Protein AF-A0A2D9U5M7-F1 (afdb_monomer_lite)

pLDDT: mean 90.23, std 10.29, range [61.47, 98.56]

Radius of gyration: 39.65 Å; chains: 1; bounding box: 46×16×120 Å

Sequence (97 aa):
MIFKYIKILFFLILIQLQNVGYAKEKIAYIDIDKLLNESIAGKLITKKIENKYKTDLEIFKNTESELAKEEKEILSQKNILSSDEFNKKVSNFKKKN

Structure (mmCIF, N/CA/C/O backbone):
data_AF-A0A2D9U5M7-F1
#
_entry.id   AF-A0A2D9U5M7-F1
#
loop_
_atom_site.group_PDB
_atom_site.id
_atom_site.type_symbol
_atom_site.label_atom_id
_atom_site.label_alt_id
_atom_site.label_comp_id
_atom_site.label_asym_id
_atom_site.label_entity_id
_atom_site.label_seq_id
_atom_site.pdbx_PDB_ins_code
_atom_site.Cartn_x
_atom_site.Cartn_y
_atom_site.Cartn_z
_atom_site.occupancy
_atom_site.B_iso_or_equiv
_atom_site.auth_seq_id
_atom_site.auth_comp_id
_atom_site.auth_asym_id
_atom_site.auth_atom_id
_atom_site.pdbx_PDB_model_num
ATOM 1 N N . MET A 1 1 ? 12.615 -4.013 -84.805 1.00 69.06 1 MET A N 1
ATOM 2 C CA . MET A 1 1 ? 12.673 -4.952 -83.657 1.00 69.06 1 MET A CA 1
ATOM 3 C C . MET A 1 1 ? 13.633 -4.492 -82.556 1.00 69.06 1 MET A C 1
ATOM 5 O O . MET A 1 1 ? 13.169 -4.372 -81.432 1.00 69.06 1 MET A O 1
ATOM 9 N N . ILE A 1 2 ? 14.896 -4.138 -82.847 1.00 78.00 2 ILE A N 1
ATOM 10 C CA . ILE A 1 2 ? 15.896 -3.659 -81.856 1.00 78.00 2 ILE A CA 1
ATOM 11 C C . ILE A 1 2 ? 15.380 -2.561 -80.900 1.00 78.00 2 ILE A C 1
ATOM 13 O O . ILE A 1 2 ? 15.544 -2.671 -79.689 1.00 78.00 2 ILE A O 1
ATOM 17 N N . PHE A 1 3 ? 14.681 -1.543 -81.413 1.00 79.81 3 PHE A N 1
ATOM 18 C CA . PHE A 1 3 ? 14.215 -0.405 -80.602 1.00 79.81 3 PHE A CA 1
ATOM 19 C C . PHE A 1 3 ? 13.191 -0.797 -79.517 1.00 79.81 3 PHE A C 1
ATOM 21 O O . PHE A 1 3 ? 13.099 -0.149 -78.476 1.00 79.81 3 PHE A O 1
ATOM 28 N N . LYS A 1 4 ? 12.437 -1.885 -79.736 1.00 82.19 4 LYS A N 1
ATOM 29 C CA . LYS A 1 4 ? 11.500 -2.449 -78.751 1.00 82.19 4 LYS A CA 1
ATOM 30 C C . LYS A 1 4 ? 12.261 -3.098 -77.592 1.00 82.19 4 LYS A C 1
ATOM 32 O O . LYS A 1 4 ? 11.893 -2.891 -76.441 1.00 82.19 4 LYS A O 1
ATOM 37 N N . TYR A 1 5 ? 13.344 -3.814 -77.891 1.00 87.88 5 TYR A N 1
ATOM 38 C CA . TYR A 1 5 ? 14.198 -4.439 -76.879 1.00 87.88 5 TYR A CA 1
ATOM 39 C C . TYR A 1 5 ? 14.974 -3.403 -76.058 1.00 87.88 5 TYR A C 1
ATOM 41 O O . TYR A 1 5 ? 15.076 -3.560 -74.848 1.00 87.88 5 TYR A O 1
ATOM 49 N N . ILE A 1 6 ? 15.422 -2.302 -76.674 1.00 90.56 6 ILE A N 1
ATOM 50 C CA . ILE A 1 6 ? 16.072 -1.186 -75.961 1.00 90.56 6 ILE A CA 1
ATOM 51 C C . ILE A 1 6 ? 15.112 -0.528 -74.962 1.00 90.56 6 ILE A C 1
ATOM 53 O O . ILE A 1 6 ? 15.491 -0.281 -73.821 1.00 90.56 6 ILE A O 1
ATOM 57 N N . LYS A 1 7 ? 13.852 -0.287 -75.351 1.00 87.69 7 LYS A N 1
ATOM 58 C CA . LYS A 1 7 ? 12.836 0.269 -74.438 1.00 87.69 7 LYS A CA 1
ATOM 59 C C . LYS A 1 7 ? 12.534 -0.663 -73.263 1.00 87.69 7 LYS A C 1
ATOM 61 O O . LYS A 1 7 ? 12.396 -0.195 -72.139 1.00 87.69 7 LYS A O 1
ATOM 66 N N . ILE A 1 8 ? 12.462 -1.970 -73.519 1.00 89.56 8 ILE A N 1
ATOM 67 C CA . ILE A 1 8 ? 12.263 -2.989 -72.479 1.00 89.56 8 ILE A CA 1
ATOM 68 C C . ILE A 1 8 ? 13.458 -3.022 -71.519 1.00 89.56 8 ILE A C 1
ATOM 70 O O . ILE A 1 8 ? 13.265 -3.020 -70.308 1.00 89.56 8 ILE A O 1
ATOM 74 N N . LEU A 1 9 ? 14.682 -2.983 -72.049 1.00 89.69 9 LEU A N 1
ATOM 75 C CA . LEU A 1 9 ? 15.904 -2.950 -71.249 1.00 89.69 9 LEU A CA 1
ATOM 76 C C . LEU A 1 9 ? 15.980 -1.687 -70.380 1.00 89.69 9 LEU A C 1
ATOM 78 O O . LEU A 1 9 ? 16.291 -1.769 -69.198 1.00 89.69 9 LEU A O 1
ATOM 82 N N . PHE A 1 10 ? 15.631 -0.529 -70.942 1.00 88.50 10 PHE A N 1
ATOM 83 C CA . PHE A 1 10 ? 15.567 0.733 -70.207 1.00 88.50 10 PHE A CA 1
ATOM 84 C C . PHE A 1 10 ? 14.532 0.688 -69.074 1.00 88.50 10 PHE A C 1
ATOM 86 O O . PHE A 1 10 ? 14.808 1.124 -67.959 1.00 88.50 10 PHE A O 1
ATOM 93 N N . PHE A 1 11 ? 13.363 0.100 -69.333 1.00 85.56 11 PHE A N 1
ATOM 94 C CA . PHE A 1 11 ? 12.327 -0.086 -68.321 1.00 85.56 11 PHE A CA 1
ATOM 95 C C . PHE A 1 11 ? 12.774 -1.031 -67.193 1.00 85.56 11 PHE A C 1
ATOM 97 O O . PHE A 1 11 ? 12.549 -0.739 -66.022 1.00 85.56 11 PHE A O 1
ATOM 104 N N . LEU A 1 12 ? 13.479 -2.117 -67.523 1.00 84.88 12 LEU A N 1
ATOM 105 C CA . LEU A 1 12 ? 14.070 -3.037 -66.543 1.00 84.88 12 LEU A CA 1
ATOM 106 C C . LEU A 1 12 ? 15.106 -2.344 -65.646 1.00 84.88 12 LEU A C 1
ATOM 108 O O . LEU A 1 12 ? 15.100 -2.556 -64.435 1.00 84.88 12 LEU A O 1
ATOM 112 N N . ILE A 1 13 ? 15.951 -1.481 -66.215 1.00 84.06 13 ILE A N 1
ATOM 113 C CA . ILE A 1 13 ? 16.941 -0.697 -65.458 1.00 84.06 13 ILE A CA 1
ATOM 114 C C . ILE A 1 13 ? 16.247 0.294 -64.512 1.00 84.06 13 ILE A C 1
ATOM 116 O O . ILE A 1 13 ? 16.639 0.418 -63.353 1.00 84.06 13 ILE A O 1
ATOM 120 N N . LEU A 1 14 ? 15.179 0.957 -64.967 1.00 81.00 14 LEU A N 1
ATOM 121 C CA . LEU A 1 14 ? 14.398 1.884 -64.141 1.00 81.00 14 LEU A CA 1
ATOM 122 C C . LEU A 1 14 ? 13.733 1.205 -62.93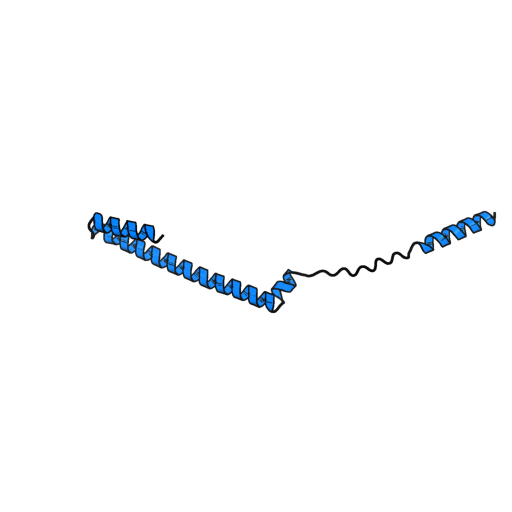6 1.00 81.00 14 LEU A C 1
ATOM 124 O O . LEU A 1 14 ? 13.671 1.803 -61.864 1.00 81.00 14 LEU A O 1
ATOM 128 N N . ILE A 1 15 ? 13.279 -0.045 -63.080 1.00 77.44 15 ILE A N 1
ATOM 129 C CA . ILE A 1 15 ? 12.704 -0.819 -61.968 1.00 77.44 15 ILE A CA 1
ATOM 130 C C . ILE A 1 15 ? 13.763 -1.115 -60.897 1.00 77.44 15 ILE A C 1
ATOM 132 O O . ILE A 1 15 ? 13.464 -1.069 -59.705 1.00 77.44 15 ILE A O 1
ATOM 136 N N . GLN A 1 16 ? 15.015 -1.371 -61.289 1.00 72.12 16 GLN A N 1
ATOM 137 C CA . GLN A 1 16 ? 16.081 -1.670 -60.326 1.00 72.12 16 GLN A CA 1
ATOM 138 C C . GLN A 1 16 ? 16.508 -0.457 -59.488 1.00 72.12 16 GLN A C 1
ATOM 140 O O . GLN A 1 16 ? 16.991 -0.636 -58.370 1.00 72.12 16 GLN A O 1
ATOM 145 N N . LEU A 1 17 ? 16.257 0.766 -59.969 1.00 71.00 17 LEU A N 1
ATOM 146 C CA . LEU A 1 17 ? 16.560 2.012 -59.254 1.00 71.00 17 LEU A CA 1
ATOM 147 C C . LEU A 1 17 ? 15.579 2.326 -58.107 1.00 71.00 17 LEU A C 1
ATOM 149 O O . LEU A 1 17 ? 15.858 3.212 -57.303 1.00 71.00 17 LEU A O 1
ATOM 153 N N . GLN A 1 18 ? 14.455 1.608 -57.987 1.00 65.25 18 GLN A N 1
ATOM 154 C CA . GLN A 1 18 ? 13.428 1.890 -56.968 1.00 65.25 18 GLN A CA 1
ATOM 155 C C . GLN A 1 18 ? 13.736 1.292 -55.581 1.00 65.25 18 GLN A C 1
ATOM 157 O O . GLN A 1 18 ? 13.028 1.574 -54.620 1.00 65.25 18 GLN A O 1
ATOM 162 N N . ASN A 1 19 ? 14.806 0.499 -55.438 1.00 61.47 19 ASN A N 1
ATOM 163 C CA . ASN A 1 19 ? 15.110 -0.240 -54.201 1.00 61.47 19 ASN A CA 1
ATOM 164 C C . ASN A 1 19 ? 15.877 0.560 -53.128 1.00 61.47 19 ASN A C 1
ATOM 166 O O . ASN A 1 19 ? 16.399 -0.025 -52.182 1.00 61.47 19 ASN A O 1
ATOM 170 N N . VAL A 1 20 ? 15.955 1.889 -53.233 1.00 64.06 20 VAL A N 1
ATOM 171 C CA . VAL A 1 20 ? 16.731 2.724 -52.297 1.00 64.06 20 VAL A CA 1
ATOM 172 C C . VAL A 1 20 ? 15.808 3.474 -51.328 1.00 64.06 20 VAL A C 1
ATOM 174 O O . VAL A 1 20 ? 15.805 4.699 -51.243 1.00 64.06 20 VAL A O 1
ATOM 177 N N . GLY A 1 21 ? 14.987 2.726 -50.589 1.00 65.75 21 GLY A N 1
ATOM 178 C CA . GLY A 1 21 ? 14.201 3.247 -49.469 1.00 65.75 21 GLY A CA 1
ATOM 179 C C . GLY A 1 21 ? 14.990 3.162 -48.162 1.00 65.75 21 GLY A C 1
ATOM 180 O O . GLY A 1 21 ? 14.831 2.206 -47.409 1.00 65.75 21 GLY A O 1
ATOM 181 N N . TYR A 1 22 ? 15.856 4.135 -47.872 1.00 65.06 22 TYR A N 1
ATOM 182 C CA . TYR A 1 22 ? 16.542 4.206 -46.575 1.00 65.06 22 TYR A CA 1
ATOM 183 C C . TYR A 1 22 ? 15.615 4.792 -45.501 1.00 65.06 22 TYR A C 1
ATOM 185 O O . TYR A 1 22 ? 15.711 5.971 -45.163 1.00 65.06 22 TYR A O 1
ATOM 193 N N . ALA A 1 23 ? 14.744 3.972 -44.914 1.00 65.00 23 ALA A N 1
ATOM 194 C CA . ALA A 1 23 ? 14.086 4.322 -43.655 1.00 65.00 23 ALA A CA 1
ATOM 195 C C . ALA A 1 23 ? 15.102 4.178 -42.507 1.00 65.00 23 ALA A C 1
ATOM 197 O O . ALA A 1 23 ? 15.204 3.145 -41.853 1.00 65.00 23 ALA A O 1
ATOM 198 N N . LYS A 1 24 ? 15.928 5.210 -42.307 1.00 62.56 24 LYS A N 1
ATOM 199 C CA . LYS A 1 24 ? 16.984 5.260 -41.282 1.00 62.56 24 LYS A CA 1
ATOM 200 C C . LYS A 1 24 ? 16.451 5.791 -39.943 1.00 62.56 24 LYS A C 1
ATOM 202 O O . LYS A 1 24 ? 17.139 6.554 -39.266 1.00 62.56 24 LYS A O 1
ATOM 207 N N . GLU A 1 25 ? 15.223 5.437 -39.575 1.00 71.50 25 GLU A N 1
ATOM 208 C CA . GLU A 1 25 ? 14.649 5.860 -38.298 1.00 71.50 25 GLU A CA 1
ATOM 209 C C . GLU A 1 25 ? 15.172 4.976 -37.167 1.00 71.50 25 GLU A C 1
ATOM 211 O O . GLU A 1 25 ? 14.979 3.761 -37.137 1.00 71.50 25 GLU A O 1
ATOM 216 N N . LYS A 1 26 ? 15.878 5.600 -36.221 1.00 78.19 26 LYS A N 1
ATOM 217 C CA . LYS A 1 26 ? 16.338 4.938 -35.001 1.00 78.19 26 LYS A CA 1
ATOM 218 C C . LYS A 1 26 ? 15.180 4.891 -34.011 1.00 78.19 26 LYS A C 1
ATOM 220 O O . LYS A 1 26 ? 15.032 5.792 -33.191 1.00 78.19 26 LYS A O 1
ATOM 225 N N . ILE A 1 27 ? 14.363 3.849 -34.103 1.00 80.94 27 ILE A N 1
ATOM 226 C CA . ILE A 1 27 ? 13.310 3.589 -33.122 1.00 80.94 27 ILE A CA 1
ATOM 227 C C . ILE A 1 27 ? 13.952 2.894 -31.919 1.00 80.94 27 ILE A C 1
ATOM 229 O O . ILE A 1 27 ? 14.542 1.823 -32.048 1.00 80.94 27 ILE A O 1
ATOM 233 N N . ALA A 1 28 ? 13.849 3.522 -30.751 1.00 86.94 28 ALA A N 1
ATOM 234 C CA . ALA A 1 28 ? 14.203 2.927 -29.470 1.00 86.94 28 ALA A CA 1
ATOM 235 C C . ALA A 1 28 ? 12.931 2.760 -28.636 1.00 86.94 28 ALA A C 1
ATOM 237 O O . ALA A 1 28 ? 12.036 3.602 -28.690 1.00 86.94 28 ALA A O 1
ATOM 238 N N . TYR A 1 29 ? 12.868 1.684 -27.858 1.00 89.38 29 TYR A N 1
ATOM 239 C CA . TYR A 1 29 ? 11.784 1.433 -26.918 1.00 89.38 29 TYR A CA 1
ATOM 240 C C . TYR A 1 29 ? 12.355 1.225 -25.519 1.00 89.38 29 TYR A C 1
ATOM 242 O O . TYR A 1 29 ? 13.501 0.801 -25.352 1.00 89.38 29 TYR A O 1
ATOM 250 N N . ILE A 1 30 ? 11.553 1.558 -24.514 1.00 92.62 30 ILE A N 1
ATOM 251 C CA . ILE A 1 30 ? 11.896 1.365 -23.110 1.00 92.62 30 ILE A CA 1
ATOM 252 C C . ILE A 1 30 ? 10.974 0.287 -22.567 1.00 92.62 30 ILE A C 1
ATOM 254 O O . ILE A 1 30 ? 9.754 0.404 -22.650 1.00 92.62 30 ILE A O 1
ATOM 258 N N . ASP A 1 31 ? 11.578 -0.744 -21.993 1.00 94.94 31 ASP A N 1
ATOM 259 C CA . ASP A 1 31 ? 10.868 -1.716 -21.179 1.00 94.94 31 ASP A CA 1
ATOM 260 C C . ASP A 1 31 ? 10.694 -1.132 -19.771 1.00 94.94 31 ASP A C 1
ATOM 262 O O . ASP A 1 31 ? 11.651 -1.021 -18.997 1.00 94.94 31 ASP A O 1
ATOM 266 N N . ILE A 1 32 ? 9.477 -0.674 -19.481 1.00 94.06 32 ILE A N 1
ATOM 267 C CA . ILE A 1 32 ? 9.148 -0.016 -18.214 1.00 94.06 32 ILE A CA 1
ATOM 268 C C . ILE A 1 32 ? 9.178 -1.015 -17.057 1.00 94.06 32 ILE A C 1
ATOM 270 O O . ILE A 1 32 ? 9.668 -0.669 -15.982 1.00 94.06 32 ILE A O 1
ATOM 274 N N . ASP A 1 33 ? 8.741 -2.255 -17.274 1.00 95.50 33 ASP A N 1
ATOM 275 C CA . ASP A 1 33 ? 8.773 -3.289 -16.239 1.00 95.50 33 ASP A CA 1
ATOM 276 C C . ASP A 1 33 ? 10.218 -3.600 -15.859 1.00 95.50 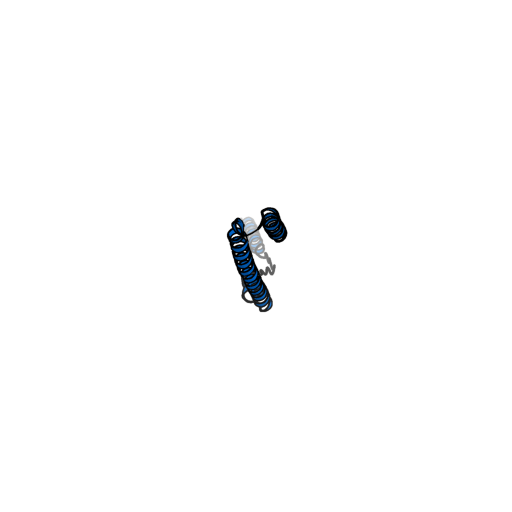33 ASP A C 1
ATOM 278 O O . ASP A 1 33 ? 10.574 -3.618 -14.677 1.00 95.50 33 ASP A O 1
ATOM 282 N N . LYS A 1 34 ? 11.096 -3.748 -16.854 1.00 95.50 34 LYS A N 1
ATOM 283 C CA . LYS A 1 34 ? 12.531 -3.909 -16.622 1.00 95.50 34 LYS A CA 1
ATOM 284 C C . LYS A 1 34 ? 13.131 -2.697 -15.913 1.00 95.50 34 LYS A C 1
ATOM 286 O O . LYS A 1 34 ? 13.885 -2.861 -14.955 1.00 95.50 34 LYS A O 1
ATOM 291 N N . LEU A 1 35 ? 12.788 -1.479 -16.339 1.00 94.88 35 LEU A N 1
ATOM 292 C CA . LEU A 1 35 ? 13.272 -0.245 -15.716 1.00 94.88 35 LEU A CA 1
ATOM 293 C C . LEU A 1 35 ? 12.901 -0.190 -14.228 1.00 94.88 35 LEU A C 1
ATOM 295 O O . LEU A 1 35 ? 13.761 0.081 -13.389 1.00 94.88 35 LEU A O 1
ATOM 299 N N . LEU A 1 36 ? 11.642 -0.458 -13.886 1.00 94.56 36 LEU A N 1
ATOM 300 C CA . LEU A 1 36 ? 11.154 -0.401 -12.509 1.00 94.56 36 LEU A CA 1
ATOM 301 C C . LEU A 1 36 ? 11.745 -1.520 -11.642 1.00 94.56 36 LEU A C 1
ATOM 303 O O . LEU A 1 36 ? 12.096 -1.276 -10.488 1.00 94.56 36 LEU A O 1
ATOM 307 N N . ASN A 1 37 ? 11.915 -2.719 -12.199 1.00 95.25 37 ASN A N 1
ATOM 308 C CA . ASN A 1 37 ? 12.371 -3.880 -11.438 1.00 95.25 37 ASN A CA 1
ATOM 309 C C . ASN A 1 37 ? 13.895 -3.975 -11.310 1.00 95.25 37 ASN A C 1
ATOM 311 O O . ASN A 1 37 ? 14.393 -4.483 -10.305 1.00 95.25 37 ASN A O 1
ATOM 315 N N . GLU A 1 38 ? 14.660 -3.497 -12.294 1.00 95.69 38 GLU A N 1
ATOM 316 C CA . GLU A 1 38 ? 16.118 -3.650 -12.309 1.00 95.69 38 GLU A CA 1
ATOM 317 C C . GLU A 1 38 ? 16.869 -2.396 -11.858 1.00 95.69 38 GLU A C 1
ATOM 319 O O . GLU A 1 38 ? 17.939 -2.528 -11.246 1.00 95.69 38 GLU A O 1
ATOM 324 N N . SER A 1 39 ? 16.321 -1.198 -12.099 1.00 97.62 39 SER A N 1
ATOM 325 C CA . SER A 1 39 ? 16.993 0.050 -11.727 1.00 97.62 39 SER A CA 1
ATOM 326 C C . SER A 1 39 ? 17.088 0.228 -10.211 1.00 97.62 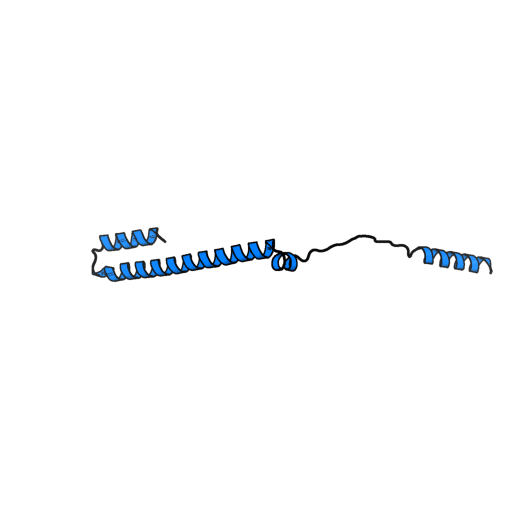39 SER A C 1
ATOM 328 O O . SER A 1 39 ? 16.227 -0.199 -9.441 1.00 97.62 39 SER A O 1
ATOM 330 N N . ILE A 1 40 ? 18.145 0.915 -9.771 1.00 98.00 40 ILE A N 1
ATOM 331 C CA . ILE A 1 40 ? 18.349 1.242 -8.354 1.00 98.00 40 ILE A CA 1
ATOM 332 C C . ILE A 1 40 ? 17.182 2.092 -7.834 1.00 98.00 40 ILE A C 1
ATOM 334 O O . ILE A 1 40 ? 16.644 1.810 -6.766 1.00 98.00 40 ILE A O 1
ATOM 338 N N . ALA A 1 41 ? 16.763 3.101 -8.604 1.00 96.75 41 ALA A N 1
ATOM 339 C CA . ALA A 1 41 ? 15.656 3.977 -8.233 1.00 96.75 41 ALA A CA 1
ATOM 340 C C . ALA A 1 41 ? 14.333 3.207 -8.105 1.00 96.75 41 ALA A C 1
ATOM 342 O O . ALA A 1 41 ? 13.644 3.353 -7.096 1.00 96.75 41 ALA A O 1
ATOM 343 N N . GLY A 1 42 ? 14.014 2.348 -9.080 1.00 97.06 42 GLY A N 1
ATOM 344 C CA . GLY A 1 42 ? 12.808 1.524 -9.064 1.00 97.06 42 GLY A CA 1
ATOM 345 C C . GLY A 1 42 ? 12.764 0.594 -7.852 1.00 97.06 42 GLY A C 1
ATOM 346 O O . GLY A 1 42 ? 11.828 0.665 -7.059 1.00 97.06 42 GLY A O 1
ATOM 347 N N . LYS A 1 43 ? 13.843 -0.158 -7.601 1.00 97.38 43 LYS A N 1
ATOM 348 C CA . LYS A 1 43 ? 13.969 -1.025 -6.414 1.00 97.38 43 LYS A CA 1
ATOM 349 C C . LYS A 1 43 ? 13.786 -0.266 -5.097 1.00 97.38 43 LYS A C 1
ATOM 351 O O . LYS A 1 43 ? 13.112 -0.757 -4.192 1.00 97.38 43 LYS A O 1
ATOM 356 N N . LEU A 1 44 ? 14.382 0.922 -4.967 1.00 98.00 44 LEU A N 1
ATOM 357 C CA . LEU A 1 44 ? 14.273 1.736 -3.752 1.00 98.00 44 LEU A CA 1
ATOM 358 C C . LEU A 1 44 ? 12.846 2.241 -3.520 1.00 98.00 44 LEU A C 1
ATOM 360 O O . LEU A 1 44 ? 12.358 2.190 -2.389 1.00 98.00 44 LEU A O 1
ATOM 364 N N . ILE A 1 45 ? 12.177 2.712 -4.574 1.00 97.19 45 ILE A N 1
ATOM 365 C CA . ILE A 1 45 ? 10.791 3.182 -4.499 1.00 97.19 45 ILE A CA 1
ATOM 366 C C . ILE A 1 45 ? 9.864 2.020 -4.136 1.00 97.19 45 ILE A C 1
ATOM 368 O O . ILE A 1 45 ? 9.095 2.151 -3.183 1.00 97.19 45 ILE A O 1
ATOM 372 N N . THR A 1 46 ? 9.992 0.873 -4.807 1.00 96.25 46 THR A N 1
ATOM 373 C CA . THR A 1 46 ? 9.204 -0.333 -4.511 1.00 96.25 46 THR A CA 1
ATOM 374 C C . THR A 1 46 ? 9.381 -0.761 -3.058 1.00 96.25 46 THR A C 1
ATOM 376 O O . THR A 1 46 ? 8.397 -0.890 -2.334 1.00 96.25 46 THR A O 1
ATOM 379 N N . LYS A 1 47 ? 10.623 -0.842 -2.564 1.00 97.00 47 LYS A N 1
ATOM 380 C CA . LYS A 1 47 ? 10.899 -1.181 -1.159 1.00 97.00 47 LYS A CA 1
ATOM 381 C C . LYS A 1 47 ? 10.282 -0.180 -0.177 1.00 97.00 47 LYS A C 1
ATOM 383 O O . LYS A 1 47 ? 9.793 -0.568 0.883 1.00 97.00 47 LYS A O 1
ATOM 388 N N . LYS A 1 48 ? 10.297 1.118 -0.501 1.00 97.94 48 LYS A N 1
ATOM 389 C CA . LYS A 1 48 ? 9.675 2.154 0.338 1.00 97.94 48 LYS A CA 1
ATOM 390 C C . LYS A 1 48 ? 8.156 1.983 0.403 1.00 97.94 48 LYS A C 1
ATOM 392 O O . LYS A 1 48 ? 7.590 2.117 1.486 1.00 97.94 48 LYS A O 1
ATOM 397 N N . ILE A 1 49 ? 7.520 1.681 -0.728 1.00 98.00 49 ILE A N 1
ATOM 398 C CA . ILE A 1 49 ? 6.078 1.418 -0.810 1.00 98.00 49 ILE A CA 1
ATOM 399 C C . ILE A 1 49 ? 5.724 0.164 -0.006 1.00 98.00 49 ILE A C 1
ATOM 401 O O . ILE A 1 49 ? 4.826 0.219 0.828 1.00 98.00 49 ILE A O 1
ATOM 405 N N . GLU A 1 50 ? 6.466 -0.931 -0.181 1.00 97.94 50 GLU A N 1
ATOM 406 C CA . GLU A 1 50 ? 6.253 -2.181 0.559 1.00 97.94 50 GLU A CA 1
ATOM 407 C C . GLU A 1 50 ? 6.392 -2.000 2.071 1.00 97.94 50 GLU A C 1
ATOM 409 O O . GLU A 1 50 ? 5.564 -2.488 2.839 1.00 97.94 50 GLU A O 1
ATOM 414 N N . ASN A 1 51 ? 7.430 -1.287 2.513 1.00 98.38 51 ASN A N 1
ATOM 415 C CA . ASN A 1 51 ? 7.641 -1.022 3.931 1.00 98.38 51 ASN A CA 1
ATOM 416 C C . ASN A 1 51 ? 6.507 -0.176 4.509 1.00 98.38 51 ASN A C 1
ATOM 418 O O . ASN A 1 51 ? 5.980 -0.520 5.562 1.00 98.38 51 ASN A O 1
ATOM 422 N N . LYS A 1 52 ? 6.097 0.885 3.802 1.00 98.56 52 LYS A N 1
ATOM 423 C CA . LYS A 1 52 ? 4.962 1.708 4.225 1.00 98.56 52 LYS A CA 1
ATOM 424 C C . LYS A 1 52 ? 3.685 0.875 4.325 1.00 98.56 52 LYS A C 1
ATOM 426 O O . LYS A 1 52 ? 3.009 0.941 5.341 1.00 98.56 52 LYS A O 1
ATOM 431 N N . TYR A 1 53 ? 3.406 0.044 3.323 1.00 98.50 53 TYR A N 1
ATOM 432 C CA . TYR A 1 53 ? 2.247 -0.844 3.332 1.00 98.50 53 TYR A CA 1
ATOM 433 C C . TYR A 1 53 ? 2.247 -1.790 4.540 1.00 98.50 53 TYR A C 1
ATOM 435 O O . TYR A 1 53 ? 1.226 -1.934 5.205 1.00 98.50 53 TYR A O 1
ATOM 443 N N . LYS A 1 54 ? 3.392 -2.407 4.863 1.00 98.50 54 LYS A N 1
ATOM 444 C CA . LYS A 1 54 ? 3.514 -3.280 6.041 1.00 98.50 54 LYS A CA 1
ATOM 445 C C . LYS A 1 54 ? 3.264 -2.525 7.344 1.00 98.50 54 LYS A C 1
ATOM 447 O O . LYS A 1 54 ? 2.541 -3.035 8.192 1.00 98.50 54 LYS A O 1
ATOM 452 N N . THR A 1 55 ? 3.831 -1.328 7.484 1.00 98.56 55 THR A N 1
ATOM 453 C CA . THR A 1 55 ? 3.623 -0.477 8.661 1.00 98.56 55 THR A CA 1
ATOM 454 C C . THR A 1 55 ? 2.161 -0.062 8.802 1.00 98.56 55 THR A C 1
ATOM 456 O O . THR A 1 55 ? 1.588 -0.232 9.873 1.00 98.56 55 THR A O 1
ATOM 459 N N . ASP A 1 56 ? 1.533 0.413 7.727 1.00 98.50 56 ASP A N 1
ATOM 460 C CA . ASP A 1 56 ? 0.126 0.823 7.741 1.00 98.50 56 ASP A CA 1
ATOM 461 C C . ASP A 1 56 ? -0.787 -0.374 8.078 1.00 98.50 56 ASP A C 1
ATOM 463 O O . ASP A 1 56 ? -1.707 -0.255 8.886 1.00 98.50 56 ASP A O 1
ATOM 467 N N . LEU A 1 57 ? -0.489 -1.562 7.538 1.00 98.56 57 LEU A N 1
ATOM 468 C CA . LEU A 1 57 ? -1.222 -2.793 7.843 1.00 98.56 57 LEU A CA 1
ATOM 469 C C . LEU A 1 57 ? -1.098 -3.208 9.316 1.00 98.56 57 LEU A C 1
ATOM 471 O O . LEU A 1 57 ? -2.070 -3.675 9.906 1.00 98.56 57 LEU A O 1
ATOM 475 N N . GLU A 1 58 ? 0.087 -3.074 9.909 1.00 98.44 58 GLU A N 1
ATOM 476 C CA . GLU A 1 58 ? 0.303 -3.362 11.329 1.00 98.44 58 GLU A CA 1
ATOM 477 C C . GLU A 1 58 ? -0.458 -2.377 12.223 1.00 98.44 58 GLU A C 1
ATOM 479 O O . GLU A 1 58 ? -1.121 -2.801 13.170 1.00 98.44 58 GLU A O 1
ATOM 484 N N . ILE A 1 59 ? -0.442 -1.086 11.876 1.00 98.25 59 ILE A N 1
ATOM 485 C CA . ILE A 1 59 ? -1.228 -0.056 12.564 1.00 98.25 59 ILE A CA 1
ATOM 486 C C . ILE A 1 59 ? -2.713 -0.421 12.524 1.00 98.25 59 ILE A C 1
ATOM 488 O O . ILE A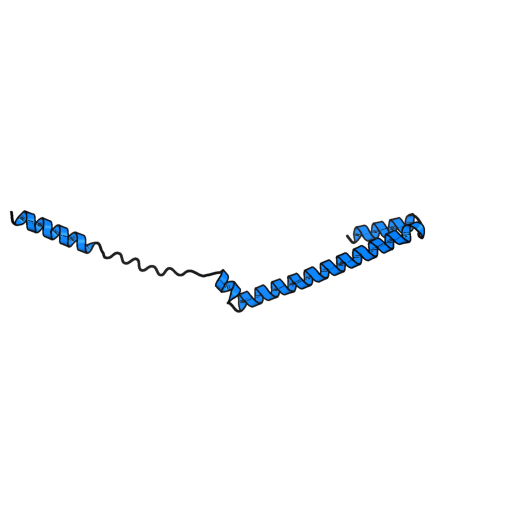 1 59 ? -3.344 -0.476 13.577 1.00 98.25 59 ILE A O 1
ATOM 492 N N . PHE A 1 60 ? -3.258 -0.754 11.350 1.00 97.88 60 PHE A N 1
ATOM 493 C CA . PHE A 1 60 ? -4.669 -1.127 11.230 1.00 97.88 60 PHE A CA 1
ATOM 494 C C . PHE A 1 60 ? -5.032 -2.355 12.067 1.00 97.88 60 PHE A C 1
ATOM 496 O O . PHE A 1 60 ? -6.043 -2.325 12.764 1.00 97.88 60 PHE A O 1
ATOM 503 N N . LYS A 1 61 ? -4.196 -3.400 12.068 1.00 98.19 61 LYS A N 1
ATOM 504 C CA . LYS A 1 61 ? -4.425 -4.601 12.891 1.00 98.19 61 LYS A CA 1
ATOM 505 C C . LYS A 1 61 ? -4.418 -4.296 14.386 1.00 98.19 61 LYS A C 1
ATOM 507 O O . LYS A 1 61 ? -5.251 -4.815 15.127 1.00 98.19 61 LYS A O 1
ATOM 512 N N . ASN A 1 62 ? -3.478 -3.467 14.835 1.00 98.06 62 ASN A N 1
ATOM 513 C CA . ASN A 1 62 ? -3.383 -3.090 16.241 1.00 98.06 62 ASN A CA 1
ATOM 514 C C . ASN A 1 62 ? -4.589 -2.246 16.659 1.00 98.06 62 ASN A C 1
ATOM 516 O O . ASN A 1 62 ? -5.217 -2.554 17.670 1.00 98.06 62 ASN A O 1
ATOM 520 N N . THR A 1 63 ? -4.969 -1.258 15.845 1.00 96.75 63 THR A N 1
ATOM 521 C CA . THR A 1 63 ? -6.161 -0.437 16.080 1.00 96.75 63 THR A CA 1
ATOM 522 C C . THR A 1 63 ? -7.433 -1.285 16.111 1.00 96.75 63 THR A C 1
ATOM 524 O O . THR A 1 63 ? -8.221 -1.146 17.039 1.00 96.75 63 THR A O 1
ATOM 527 N N . GLU A 1 64 ? -7.618 -2.215 15.172 1.00 96.69 64 GLU A N 1
ATOM 528 C CA . GLU A 1 64 ? -8.765 -3.135 15.160 1.00 96.69 64 GLU A CA 1
ATOM 529 C C . GLU A 1 64 ? -8.831 -3.978 16.443 1.00 96.69 64 GLU A C 1
ATOM 531 O O . GLU A 1 64 ? -9.872 -4.054 17.096 1.00 96.69 64 GLU A O 1
ATOM 536 N N . SER A 1 65 ? -7.704 -4.566 16.857 1.00 97.50 65 SER A N 1
ATOM 537 C CA . SER A 1 65 ? -7.621 -5.348 18.094 1.00 97.50 65 SER A CA 1
ATOM 538 C C . SER A 1 65 ? -7.921 -4.503 19.340 1.00 97.50 65 SER A C 1
ATOM 540 O O . SER A 1 65 ? -8.594 -4.975 20.256 1.00 97.50 65 SER A O 1
ATOM 542 N N . GLU A 1 66 ? -7.407 -3.275 19.418 1.00 96.94 66 GLU A N 1
ATOM 543 C CA . GLU A 1 66 ? -7.679 -2.361 20.533 1.00 96.94 66 GLU A CA 1
ATOM 544 C C . GLU A 1 66 ? -9.158 -1.981 20.607 1.00 96.94 66 GLU A C 1
ATOM 546 O O . GLU A 1 66 ? -9.753 -2.062 21.681 1.00 96.94 66 GLU A O 1
ATOM 551 N N . LEU A 1 67 ? -9.770 -1.647 19.470 1.00 96.94 67 LEU A N 1
ATOM 552 C CA . LEU A 1 67 ? -11.190 -1.316 19.390 1.00 96.94 67 LEU A CA 1
ATOM 553 C C . LEU A 1 67 ? -12.074 -2.502 19.780 1.00 96.94 67 LEU A C 1
ATOM 555 O O . LEU A 1 67 ? -13.014 -2.326 20.551 1.00 96.94 67 LEU A O 1
ATOM 559 N N . ALA A 1 68 ? -11.742 -3.714 19.329 1.00 96.62 68 ALA A N 1
ATOM 560 C CA . ALA A 1 68 ? -12.474 -4.926 19.693 1.00 96.62 68 ALA A CA 1
ATOM 561 C C . ALA A 1 68 ? -12.376 -5.244 21.198 1.00 96.62 68 ALA A C 1
ATOM 563 O O . ALA A 1 68 ? -13.346 -5.697 21.813 1.00 96.62 68 ALA A O 1
ATOM 564 N N . LYS A 1 69 ? -11.211 -5.001 21.817 1.00 97.06 69 LYS A N 1
ATOM 565 C CA . LYS A 1 69 ? -11.040 -5.134 23.274 1.00 97.06 69 LYS A CA 1
ATOM 566 C C . LYS A 1 69 ? -11.874 -4.099 24.022 1.00 97.06 69 LYS A C 1
ATOM 568 O O . LYS A 1 69 ? -12.616 -4.479 24.924 1.00 97.06 69 LYS A O 1
ATOM 573 N N . GLU A 1 70 ? -11.792 -2.832 23.622 1.00 95.75 70 GLU A N 1
ATOM 574 C CA . GLU A 1 70 ? -12.547 -1.734 24.234 1.00 95.75 70 GLU A CA 1
ATOM 575 C C . GLU A 1 70 ? -14.064 -1.965 24.116 1.00 95.75 70 GLU A C 1
ATOM 577 O O . GLU A 1 70 ? -14.792 -1.821 25.098 1.00 95.75 70 GLU A O 1
ATOM 582 N N . GLU A 1 71 ? -14.546 -2.421 22.957 1.00 95.88 71 GLU A N 1
ATOM 583 C CA . GLU A 1 71 ? -15.949 -2.790 22.757 1.00 95.88 71 GLU A CA 1
ATOM 584 C C . GLU A 1 71 ? -16.380 -3.904 23.720 1.00 95.88 71 GLU A C 1
ATOM 586 O O . GLU A 1 71 ? -17.396 -3.783 24.413 1.00 95.88 71 GLU A O 1
ATOM 591 N N . LYS A 1 72 ? -15.588 -4.978 23.818 1.00 96.81 72 LYS A N 1
ATOM 592 C CA . LYS A 1 72 ? -15.873 -6.101 24.719 1.00 96.81 72 LYS A CA 1
ATOM 593 C C . LYS A 1 72 ? -15.893 -5.663 26.185 1.00 96.81 72 LYS A C 1
ATOM 595 O O . LYS A 1 72 ? -16.758 -6.108 26.945 1.00 96.81 72 LYS A O 1
ATOM 600 N N . GLU A 1 73 ? -14.970 -4.794 26.585 1.00 95.50 73 GLU A N 1
ATOM 601 C CA . GLU A 1 73 ? -14.927 -4.214 27.927 1.00 95.50 73 GLU A CA 1
ATOM 602 C C . GLU A 1 73 ? -16.182 -3.390 28.222 1.00 95.50 73 GLU A C 1
ATOM 604 O O . GLU A 1 73 ? -16.828 -3.624 29.247 1.00 95.50 73 GLU A O 1
ATOM 609 N N . ILE A 1 74 ? -16.585 -2.494 27.315 1.00 95.56 74 ILE A N 1
ATOM 610 C CA . ILE A 1 74 ? -17.822 -1.713 27.452 1.00 95.56 74 ILE A CA 1
ATOM 611 C C . ILE A 1 74 ? -19.016 -2.656 27.620 1.00 95.56 74 ILE A C 1
ATOM 613 O O . ILE A 1 74 ? -19.771 -2.512 28.581 1.00 95.56 74 ILE A O 1
ATOM 617 N N . LEU A 1 75 ? -19.159 -3.664 26.754 1.00 95.25 75 LEU A N 1
ATOM 618 C CA . LEU A 1 75 ? -20.262 -4.629 26.811 1.00 95.25 75 LEU A CA 1
ATOM 619 C C . LEU A 1 75 ? -20.309 -5.400 28.138 1.00 95.25 75 LEU A C 1
ATOM 621 O O . LEU A 1 75 ? -21.392 -5.582 28.697 1.00 95.25 75 LEU A O 1
ATOM 625 N N . SER A 1 76 ? -19.156 -5.807 28.677 1.00 95.38 76 SER A N 1
ATOM 626 C CA . SER A 1 76 ? -19.077 -6.513 29.966 1.00 95.38 76 SER A CA 1
ATOM 627 C C . SER A 1 76 ? -19.532 -5.666 31.160 1.00 95.38 76 SER A C 1
ATOM 629 O O . SER A 1 76 ? -20.034 -6.197 32.149 1.00 95.38 76 SER A O 1
ATOM 631 N N . GLN A 1 77 ? -19.414 -4.341 31.055 1.00 94.50 77 GLN A N 1
ATOM 632 C CA . GLN A 1 77 ? -19.773 -3.399 32.114 1.00 94.50 77 GLN A CA 1
ATOM 633 C C . GLN A 1 77 ? -21.260 -3.013 32.105 1.00 94.50 77 GLN A C 1
ATOM 635 O O . GLN A 1 77 ? -21.707 -2.309 33.011 1.00 94.50 77 GLN A O 1
ATOM 640 N N . LYS A 1 78 ? -22.047 -3.494 31.131 1.00 92.94 78 LYS A N 1
ATOM 641 C CA . LYS A 1 78 ? -23.464 -3.134 30.947 1.00 92.94 78 LYS A CA 1
ATOM 642 C C . LYS A 1 78 ? -24.330 -3.358 32.187 1.00 92.94 78 LYS A C 1
ATOM 644 O O . LYS A 1 78 ? -25.207 -2.552 32.464 1.00 92.94 78 LYS A O 1
ATOM 649 N N . ASN A 1 79 ? -24.083 -4.445 32.914 1.00 90.62 79 ASN A N 1
ATOM 650 C CA . ASN A 1 79 ? -24.864 -4.811 34.100 1.00 90.62 79 ASN A CA 1
ATOM 651 C C . ASN A 1 79 ? -24.258 -4.274 35.410 1.00 90.62 79 ASN A C 1
ATOM 653 O O . ASN A 1 79 ? -24.830 -4.493 36.472 1.00 90.62 79 ASN A O 1
ATOM 657 N N . ILE A 1 80 ? -23.085 -3.635 35.343 1.00 94.62 80 ILE A N 1
ATOM 658 C CA . ILE A 1 80 ? -22.340 -3.127 36.506 1.00 94.62 80 ILE A CA 1
ATOM 659 C C . ILE A 1 80 ? -22.530 -1.611 36.637 1.00 94.62 80 ILE A C 1
ATOM 661 O O . ILE A 1 80 ? -22.633 -1.093 37.745 1.00 94.62 80 ILE A O 1
ATOM 665 N N . LEU A 1 81 ? -22.564 -0.899 35.509 1.00 92.38 81 LEU A N 1
ATOM 666 C CA . LEU A 1 81 ? -22.698 0.555 35.458 1.00 92.38 81 LEU A CA 1
ATOM 667 C C . LEU A 1 81 ? -24.161 1.000 35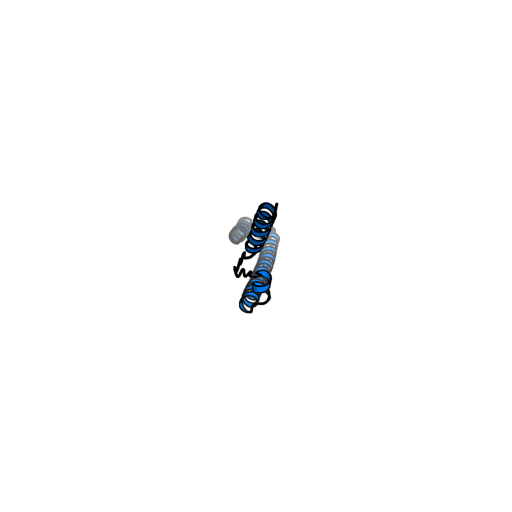.455 1.00 92.38 81 LEU A C 1
ATOM 669 O O . LEU A 1 81 ? -25.055 0.272 35.021 1.00 92.38 81 LEU A O 1
ATOM 673 N N . SER A 1 82 ? -24.391 2.249 35.865 1.00 94.69 82 SER A N 1
ATOM 674 C CA . SER A 1 82 ? -25.679 2.901 35.632 1.00 94.69 82 SER A CA 1
ATOM 675 C C . SER A 1 82 ? -25.938 3.086 34.130 1.00 94.69 82 SER A C 1
ATOM 677 O O . SER A 1 82 ? -25.009 3.156 33.318 1.00 94.69 82 SER A O 1
ATOM 679 N N . SER A 1 83 ? -27.214 3.193 33.744 1.00 93.00 83 SER A N 1
ATOM 680 C CA . SER A 1 83 ? -27.592 3.375 32.333 1.00 93.00 83 SER A CA 1
ATOM 681 C C . SER A 1 83 ? -26.957 4.625 31.718 1.00 93.00 83 SER A C 1
ATOM 683 O O . SER A 1 83 ? -26.479 4.572 30.585 1.00 93.00 83 SER A O 1
ATOM 685 N N . ASP A 1 84 ? -26.882 5.724 32.469 1.00 95.00 84 ASP A N 1
ATOM 686 C CA . ASP A 1 84 ? -26.299 6.980 31.991 1.00 95.00 84 ASP A CA 1
ATOM 687 C C . ASP A 1 84 ? -24.784 6.869 31.774 1.00 95.00 84 ASP A C 1
ATOM 689 O O . ASP A 1 84 ? -24.265 7.300 30.740 1.00 95.00 84 ASP A O 1
ATOM 693 N N . GLU A 1 85 ? -24.061 6.238 32.703 1.00 93.88 85 GLU A N 1
ATOM 694 C CA . GLU A 1 85 ? -22.615 6.018 32.580 1.00 93.88 85 GLU A CA 1
ATOM 695 C C . GLU A 1 85 ? -22.276 5.067 31.433 1.00 93.88 85 GLU A C 1
ATOM 697 O O . GLU A 1 85 ? -21.352 5.333 30.657 1.00 93.88 85 GLU A O 1
ATOM 702 N N . PHE A 1 86 ? -23.040 3.983 31.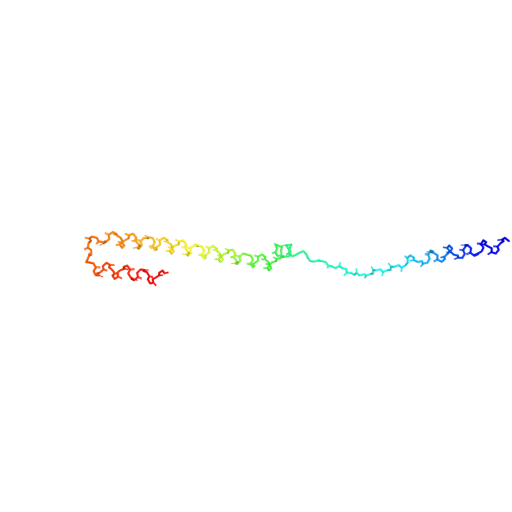289 1.00 95.94 86 PHE A N 1
ATOM 703 C CA . PHE A 1 86 ? -22.888 3.049 30.179 1.00 95.94 86 PHE A CA 1
ATOM 704 C C . PHE A 1 86 ? -23.130 3.746 28.833 1.00 95.94 86 PHE A C 1
ATOM 706 O O . PHE A 1 86 ? -22.288 3.673 27.934 1.00 95.94 86 PHE A O 1
ATOM 713 N N . ASN A 1 87 ? -24.227 4.498 28.706 1.00 95.25 87 ASN A N 1
ATOM 714 C CA . ASN A 1 87 ? -24.554 5.245 27.490 1.00 95.25 87 ASN A CA 1
ATOM 715 C C . ASN A 1 87 ? -23.481 6.286 27.144 1.00 95.25 87 ASN A C 1
ATOM 717 O O . ASN A 1 87 ? -23.145 6.464 25.969 1.00 95.25 87 ASN A O 1
ATOM 721 N N . LYS A 1 88 ? -22.886 6.936 28.151 1.00 95.94 88 LYS A N 1
ATOM 722 C CA . LYS A 1 88 ? -21.767 7.864 27.958 1.00 95.94 88 LYS A CA 1
ATOM 723 C C . LYS A 1 88 ? -20.527 7.154 27.407 1.00 95.94 88 LYS A C 1
ATOM 725 O O . LYS A 1 88 ? -19.917 7.670 26.471 1.00 95.94 88 LYS A O 1
ATOM 730 N N . LYS A 1 89 ? -20.179 5.966 27.921 1.00 94.69 89 LYS A N 1
ATOM 731 C CA . LYS A 1 89 ? -19.067 5.154 27.387 1.00 94.69 89 LYS A CA 1
ATOM 732 C C . LYS A 1 89 ? -19.310 4.724 25.942 1.00 94.69 89 LYS A C 1
ATOM 734 O O . LYS A 1 89 ? -18.436 4.921 25.105 1.00 94.69 89 LYS A O 1
ATOM 739 N N . VAL A 1 90 ? -20.510 4.232 25.629 1.00 95.62 90 VAL A N 1
ATOM 740 C CA . VAL A 1 90 ? -20.892 3.853 24.257 1.00 95.62 90 VAL A CA 1
ATOM 741 C C . VAL A 1 90 ? -20.813 5.051 23.305 1.00 95.62 90 VAL A C 1
ATOM 743 O O . VAL A 1 90 ? -20.290 4.927 22.201 1.00 95.62 90 VAL A O 1
ATOM 746 N N . SER A 1 91 ? -21.300 6.222 23.722 1.00 95.69 91 SER A N 1
ATOM 747 C CA . SER A 1 91 ? -21.234 7.449 22.917 1.00 95.69 91 SER A CA 1
ATOM 748 C C . SER A 1 91 ? -19.793 7.887 22.651 1.00 95.69 91 SER A C 1
ATOM 750 O O . SER A 1 91 ? -19.456 8.243 21.525 1.00 95.69 91 SER A O 1
ATOM 752 N N . ASN A 1 92 ? -18.922 7.812 23.659 1.00 95.38 92 ASN A N 1
ATOM 753 C CA . ASN A 1 92 ? -17.507 8.139 23.498 1.00 95.38 92 ASN A CA 1
ATOM 754 C C . ASN A 1 92 ? -16.796 7.160 22.554 1.00 95.38 92 ASN A C 1
ATOM 756 O O . ASN A 1 92 ? -16.066 7.603 21.673 1.00 95.38 92 ASN A O 1
ATOM 760 N N . PHE A 1 93 ? -17.064 5.857 22.679 1.00 95.44 93 PHE A N 1
ATOM 761 C CA . PHE A 1 93 ? -16.518 4.838 21.780 1.00 95.44 93 PHE A CA 1
ATOM 762 C C . PHE A 1 93 ? -16.946 5.064 20.323 1.00 95.44 93 PHE A C 1
ATOM 764 O O . PHE A 1 93 ? -16.125 5.021 19.414 1.00 95.44 93 PHE A O 1
ATOM 771 N N . LYS A 1 94 ? -18.219 5.408 20.094 1.00 93.62 94 LYS A N 1
ATOM 772 C CA . LYS A 1 94 ? -18.747 5.739 18.758 1.00 93.62 94 LYS A CA 1
ATOM 773 C C . LYS A 1 94 ? -18.187 7.021 18.142 1.00 93.62 94 LYS A C 1
ATOM 775 O O . LYS A 1 94 ? -18.389 7.223 16.959 1.00 93.62 94 LYS A O 1
ATOM 780 N N . LYS A 1 95 ? -17.574 7.912 18.925 1.00 93.94 95 LYS A N 1
ATOM 781 C CA . LYS A 1 95 ? -16.895 9.113 18.403 1.00 93.94 95 LYS A CA 1
ATOM 782 C C . LYS A 1 95 ? -15.441 8.843 18.018 1.00 93.94 95 LYS A C 1
ATOM 784 O O . LYS A 1 95 ? -14.831 9.677 17.358 1.00 93.94 95 LYS A O 1
ATOM 789 N N . LYS A 1 96 ? -14.871 7.746 18.525 1.00 86.75 96 LYS A N 1
ATOM 790 C CA . LYS A 1 96 ? -13.494 7.313 18.263 1.00 86.75 96 LYS A CA 1
ATOM 791 C C . LYS A 1 96 ? -13.394 6.496 16.966 1.00 86.75 96 LYS A C 1
ATOM 793 O O . LYS A 1 96 ? -12.333 6.499 16.350 1.00 86.75 96 LYS A O 1
ATOM 798 N N . ASN A 1 97 ? -14.492 5.837 16.590 1.00 66.19 97 ASN A N 1
ATOM 799 C CA . ASN A 1 97 ? -14.718 5.156 15.311 1.00 66.19 97 ASN A CA 1
ATOM 800 C C . ASN A 1 97 ? -15.523 6.033 14.352 1.00 66.19 97 ASN A C 1
ATOM 802 O O . ASN A 1 97 ? -15.443 5.780 13.132 1.00 66.19 97 ASN A O 1
#

Foldseek 3Di:
DVVVVVVVVVVVVVVVVPPPPPPVDDDDDDDVVCCLPPDPVNVVVVVVVVVVVVVVVVVVVVVVVVLVVLVVVLVVCCVVDDPVVSVVSVVVSVVVD

Secondary structure (DSSP, 8-state):
-HHHHHHHHHHHHHHHGGG------------HHHHHHHSHHHHHHHHHHHHHHHHHHHHHHHHHHHHHHHHHHHHHTTTTS-HHHHHHHHHHHHHH-